Protein AF-K1PMQ9-F1 (afdb_monomer_lite)

Sequence (131 aa):
MRDLLVKATRSRVKDIIGVELRKLEHEVSRLEKAAADPVSSTEVPQKKPRPQIQTQTITNYAWDQSDKFMKIYVTIKGVHSLPKERVTCEFGKRSFRLQVEEEENKRRSELYISTLLEDINPEESWYKVRH

Foldseek 3Di:
DVVVLVVDDDPVVNVVVVVVVVVVVVVVVVVVVVVPDDDDDDDDPVPVPPVPQAEAEQPDWDWDDDPPDIDIGGDDPCPVVDDPVQWDWFDDQAKIKIWGQDPVNSYIYIYIDDGHPGTDDRVPDDDDDDD

Radius of gyration: 24.04 Å; chains: 1; bounding box: 53×64×36 Å

Secondary structure (DSSP, 8-state):
-HHHHHH--SHHHHHHHHHHHHHHHHHHHHHHHHHS-----------------EEEE---EEEEE-SS-EEEEE--TTTTTS-GGGEEEEE-SS-EEEEEEETTTTEEEEEEE---SS---TTT-------

Organism: Magallana gigas (NCBI:txid29159)

Structure (mmCIF, N/CA/C/O backbone):
data_AF-K1PMQ9-F1
#
_entry.id   AF-K1PMQ9-F1
#
loop_
_atom_site.group_PDB
_atom_site.id
_atom_site.type_symbol
_atom_site.label_atom_id
_atom_site.label_alt_id
_atom_site.label_comp_id
_atom_site.label_asym_id
_atom_site.label_entity_id
_atom_site.label_seq_id
_atom_site.pdbx_PDB_ins_code
_atom_site.Cartn_x
_atom_site.Cartn_y
_atom_site.Cartn_z
_atom_site.occupancy
_atom_site.B_iso_or_equiv
_atom_site.auth_seq_id
_atom_site.auth_comp_id
_atom_site.auth_asym_id
_atom_site.auth_atom_id
_atom_site.pdbx_PDB_model_num
ATOM 1 N N . MET A 1 1 ? -7.577 -31.641 5.779 1.00 67.12 1 MET A N 1
ATOM 2 C CA . MET A 1 1 ? -7.523 -32.201 7.153 1.00 67.12 1 MET A CA 1
ATOM 3 C C . MET A 1 1 ? -7.997 -33.654 7.219 1.00 67.12 1 MET A C 1
ATOM 5 O O . MET A 1 1 ? -7.202 -34.486 7.625 1.00 67.12 1 MET A O 1
ATOM 9 N N . ARG A 1 2 ? -9.215 -34.007 6.770 1.00 80.88 2 ARG A N 1
ATOM 10 C CA . ARG A 1 2 ? -9.690 -35.415 6.778 1.00 80.88 2 ARG A CA 1
ATOM 11 C C . ARG A 1 2 ? -8.830 -36.363 5.925 1.00 80.88 2 ARG A C 1
ATOM 13 O O . ARG A 1 2 ? -8.451 -37.426 6.394 1.00 80.88 2 ARG A O 1
ATOM 20 N N . ASP A 1 3 ? -8.418 -35.919 4.738 1.00 86.19 3 ASP A N 1
ATOM 21 C CA . ASP A 1 3 ? -7.483 -36.658 3.867 1.00 86.19 3 ASP A CA 1
ATOM 22 C C . ASP A 1 3 ? -6.093 -36.872 4.512 1.00 86.19 3 ASP A C 1
ATOM 24 O O . ASP A 1 3 ? -5.464 -37.917 4.354 1.00 86.19 3 ASP A O 1
ATOM 28 N N . LEU A 1 4 ? -5.644 -35.914 5.332 1.00 81.69 4 LEU A N 1
ATOM 29 C CA . LEU A 1 4 ? -4.367 -35.992 6.049 1.00 81.69 4 LEU A CA 1
ATOM 30 C C . LEU A 1 4 ? -4.400 -37.048 7.168 1.00 81.69 4 LEU A C 1
ATOM 32 O O . LEU A 1 4 ? -3.389 -37.691 7.432 1.00 81.69 4 LEU A O 1
ATOM 36 N N . LEU A 1 5 ? -5.562 -37.270 7.790 1.00 83.69 5 LEU A N 1
ATOM 37 C CA . LEU A 1 5 ? -5.751 -38.291 8.825 1.00 83.69 5 LEU A CA 1
ATOM 38 C C . LEU A 1 5 ? -5.687 -39.718 8.253 1.00 83.69 5 LEU A C 1
ATOM 40 O O . LEU A 1 5 ? -5.159 -40.614 8.909 1.00 83.69 5 LEU A O 1
ATOM 44 N N . VAL A 1 6 ? -6.163 -39.916 7.019 1.00 86.25 6 VAL A N 1
ATOM 45 C CA . VAL A 1 6 ? -6.081 -41.202 6.299 1.00 86.25 6 VAL A CA 1
ATOM 46 C C . VAL A 1 6 ? -4.638 -41.516 5.900 1.00 86.25 6 VAL A C 1
ATOM 48 O O . VAL A 1 6 ? -4.197 -42.657 6.010 1.00 86.25 6 VAL A O 1
ATOM 51 N N . LYS A 1 7 ? -3.882 -40.494 5.485 1.00 88.44 7 LYS A N 1
ATOM 52 C CA . LYS A 1 7 ? -2.474 -40.620 5.074 1.00 88.44 7 LYS A CA 1
ATOM 53 C C . LYS A 1 7 ? -1.494 -40.698 6.250 1.00 88.44 7 LYS A C 1
ATOM 55 O O . LYS A 1 7 ? -0.355 -41.127 6.071 1.00 88.44 7 LYS A O 1
ATOM 60 N N . ALA A 1 8 ? -1.904 -40.295 7.453 1.00 87.50 8 ALA A N 1
ATOM 61 C CA . ALA A 1 8 ? -1.067 -40.381 8.643 1.00 87.50 8 ALA A CA 1
ATOM 62 C C . ALA A 1 8 ? -0.883 -41.844 9.081 1.00 87.50 8 ALA A C 1
ATOM 64 O O . ALA A 1 8 ? -1.848 -42.572 9.292 1.00 87.50 8 ALA A O 1
ATOM 65 N N . THR A 1 9 ? 0.361 -42.284 9.274 1.00 86.62 9 THR A N 1
ATOM 66 C CA . THR A 1 9 ? 0.681 -43.667 9.680 1.00 86.62 9 THR A CA 1
ATOM 67 C C . THR A 1 9 ? 0.908 -43.812 11.187 1.00 86.62 9 THR A C 1
ATOM 69 O O . THR A 1 9 ? 0.552 -44.832 11.772 1.00 86.62 9 THR A O 1
ATOM 72 N N . ARG A 1 10 ? 1.452 -42.782 11.851 1.00 91.56 10 ARG A N 1
ATOM 73 C CA . ARG A 1 10 ? 1.756 -42.796 13.294 1.00 91.56 10 ARG A CA 1
ATOM 74 C C . ARG A 1 10 ? 0.550 -42.404 14.152 1.00 91.56 10 ARG A C 1
ATOM 76 O O . ARG A 1 10 ? -0.054 -41.362 13.914 1.00 91.56 10 ARG A O 1
ATOM 83 N N . SER A 1 11 ? 0.291 -43.170 15.219 1.00 87.62 11 SER A N 1
ATOM 84 C CA . SER A 1 11 ? -0.834 -42.939 16.150 1.00 87.62 11 SER A CA 1
ATOM 85 C C . SER A 1 11 ? -0.858 -41.519 16.718 1.00 87.62 11 SER A C 1
ATOM 87 O O . SER A 1 11 ? -1.842 -40.817 16.539 1.00 87.62 11 SER A O 1
ATOM 89 N N . ARG A 1 12 ? 0.266 -41.033 17.270 1.00 89.25 12 ARG A N 1
ATOM 90 C CA . ARG A 1 12 ? 0.342 -39.675 17.847 1.00 89.25 12 ARG A CA 1
ATOM 91 C C . ARG A 1 12 ? -0.022 -38.568 16.854 1.00 89.25 12 ARG A C 1
ATOM 93 O O . ARG A 1 12 ? -0.585 -37.554 17.240 1.00 89.25 12 ARG A O 1
ATOM 100 N N . VAL A 1 13 ? 0.301 -38.754 15.574 1.00 89.06 13 VAL A N 1
ATOM 101 C CA . VAL A 1 13 ? -0.006 -37.773 14.524 1.00 89.06 13 VAL A CA 1
ATOM 102 C C . VAL A 1 13 ? -1.500 -37.792 14.201 1.00 89.06 13 VAL A C 1
ATOM 104 O O . VAL A 1 13 ? -2.098 -36.730 14.051 1.00 89.06 13 VAL A O 1
ATOM 107 N N . LYS A 1 14 ? -2.127 -38.976 14.172 1.00 88.50 14 LYS A N 1
ATOM 108 C CA . LYS A 1 14 ? -3.586 -39.107 14.036 1.00 88.50 14 LYS A CA 1
ATOM 109 C C . LYS A 1 14 ? -4.320 -38.434 15.193 1.00 88.50 14 LYS A C 1
ATOM 111 O O . LYS A 1 14 ? -5.289 -37.723 14.948 1.00 88.50 14 LYS A O 1
ATOM 116 N N . ASP A 1 15 ? -3.820 -38.606 16.416 1.00 90.38 15 ASP A N 1
ATOM 117 C CA . ASP A 1 15 ? -4.411 -38.010 17.615 1.00 90.38 15 ASP A CA 1
ATOM 118 C C . ASP A 1 15 ? -4.362 -36.478 17.551 1.00 90.38 15 ASP A C 1
ATOM 120 O O . ASP A 1 15 ? -5.389 -35.822 17.715 1.00 90.38 15 ASP A O 1
ATOM 124 N N . ILE A 1 16 ? -3.200 -35.902 17.218 1.00 92.38 16 ILE A N 1
ATOM 125 C CA . ILE A 1 16 ? -3.026 -34.446 17.075 1.00 92.38 16 ILE A CA 1
ATOM 126 C C . ILE A 1 16 ? -3.945 -33.886 15.982 1.00 92.38 16 ILE A C 1
ATOM 128 O O . ILE A 1 16 ? -4.672 -32.921 16.216 1.00 92.38 16 ILE A O 1
ATOM 132 N N . ILE A 1 17 ? -3.966 -34.513 14.800 1.00 91.25 17 ILE A N 1
ATOM 133 C CA . ILE A 1 17 ? -4.830 -34.080 13.692 1.00 91.25 17 ILE A CA 1
ATOM 134 C C . ILE A 1 17 ? -6.310 -34.194 14.084 1.00 91.25 17 ILE A C 1
ATOM 136 O O . ILE A 1 17 ? -7.103 -33.326 13.728 1.00 91.25 17 ILE A O 1
ATOM 140 N N . GLY A 1 18 ? -6.691 -35.232 14.832 1.00 90.06 18 GLY A N 1
ATOM 141 C CA . GLY A 1 18 ? -8.060 -35.440 15.300 1.00 90.06 18 GLY A CA 1
ATOM 142 C C . GLY A 1 18 ? -8.521 -34.400 16.325 1.00 90.06 18 GLY A C 1
ATOM 143 O O . GLY A 1 18 ? -9.674 -33.968 16.292 1.00 90.06 18 GLY A O 1
ATOM 144 N N . VAL A 1 19 ? -7.641 -33.957 17.229 1.00 92.44 19 VAL A N 1
ATOM 145 C CA . VAL A 1 19 ? -7.947 -32.848 18.151 1.00 92.44 19 VAL A CA 1
ATOM 146 C C . VAL A 1 19 ? -8.166 -31.554 17.365 1.00 92.44 19 VAL A C 1
ATOM 148 O O . VAL A 1 19 ? -9.158 -30.862 17.593 1.00 92.44 19 VAL A O 1
ATOM 151 N N . GLU A 1 20 ? -7.319 -31.287 16.376 1.00 90.69 20 GLU A N 1
ATOM 152 C CA . GLU A 1 20 ? -7.358 -30.027 15.628 1.00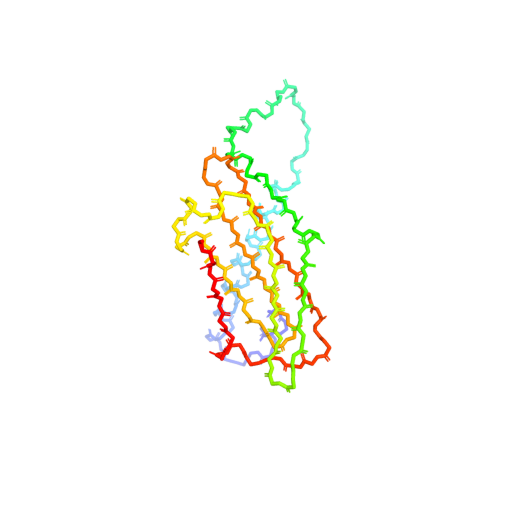 90.69 20 GLU A CA 1
ATOM 153 C C . GLU A 1 20 ? -8.524 -29.982 14.643 1.00 90.69 20 GLU A C 1
ATOM 155 O O . GLU A 1 20 ? -9.135 -28.931 14.453 1.00 90.69 20 GLU A O 1
ATOM 160 N N . LEU A 1 21 ? -8.915 -31.137 14.099 1.00 89.75 21 LEU A N 1
ATOM 161 C CA . LEU A 1 21 ? -10.140 -31.279 13.323 1.00 89.75 21 LEU A CA 1
ATOM 162 C C . LEU A 1 21 ? -11.375 -30.925 14.164 1.00 89.75 21 LEU A C 1
ATOM 164 O O . LEU A 1 21 ? -12.182 -30.114 13.724 1.00 89.75 21 LEU A O 1
ATOM 168 N N . ARG A 1 22 ? -11.485 -31.455 15.390 1.00 90.25 22 ARG A N 1
ATOM 169 C CA . ARG A 1 22 ? -12.616 -31.159 16.288 1.00 90.25 22 ARG A CA 1
ATOM 170 C C . ARG A 1 22 ? -12.680 -29.688 16.688 1.00 90.25 22 ARG A C 1
ATOM 172 O O . ARG A 1 22 ? -13.768 -29.122 16.738 1.00 90.25 22 ARG A O 1
ATOM 179 N N . LYS A 1 23 ? -11.531 -29.054 16.948 1.00 92.19 23 LYS A N 1
ATOM 180 C CA . LYS A 1 23 ? -11.470 -27.610 17.231 1.00 92.19 23 LYS A CA 1
ATOM 181 C C . LYS A 1 23 ? -11.993 -26.790 16.051 1.00 92.19 23 LYS A C 1
ATOM 183 O O . LYS A 1 23 ? -12.803 -25.892 16.254 1.00 92.19 23 LYS A O 1
ATOM 188 N N . LEU A 1 24 ? -11.563 -27.116 14.830 1.00 89.31 24 LEU A N 1
ATOM 189 C CA . LEU A 1 24 ? -12.015 -26.427 13.619 1.00 89.31 24 LEU A CA 1
ATOM 190 C C . LEU A 1 24 ? -13.504 -26.667 13.338 1.00 89.31 24 LEU A C 1
ATOM 192 O O . LEU A 1 24 ? -14.210 -25.726 12.999 1.00 89.31 24 LEU A O 1
ATOM 196 N N . GLU A 1 25 ? -14.004 -27.890 13.520 1.00 89.69 25 GLU A N 1
ATOM 197 C CA . GLU A 1 25 ? -15.432 -28.207 13.365 1.00 89.69 25 GLU A CA 1
ATOM 198 C C . GLU A 1 25 ? -16.299 -27.453 14.384 1.00 89.69 25 GLU A C 1
ATOM 200 O O . GLU A 1 25 ? -17.349 -26.918 14.029 1.00 89.69 25 GLU A O 1
ATOM 205 N N . HIS A 1 26 ? -15.841 -27.343 15.634 1.00 90.75 26 HIS A N 1
ATOM 206 C CA . HIS A 1 26 ? -16.523 -26.553 16.656 1.00 90.75 26 HIS A CA 1
ATOM 207 C C . HIS A 1 26 ? -16.534 -25.057 16.313 1.00 90.75 26 HIS A C 1
ATOM 209 O O . HIS A 1 26 ? -17.547 -24.385 16.502 1.00 90.75 26 HIS A O 1
ATOM 215 N N . GLU A 1 27 ? -15.427 -24.532 15.785 1.00 87.12 27 GLU A N 1
ATOM 216 C CA . GLU A 1 27 ? -15.330 -23.135 15.361 1.00 87.12 27 GLU A CA 1
ATOM 217 C C . GLU A 1 27 ? -16.269 -22.826 14.189 1.00 87.12 27 GLU A C 1
ATOM 219 O O . GLU A 1 27 ? -16.998 -21.836 14.233 1.00 87.12 27 GLU A O 1
ATOM 224 N N . VAL A 1 28 ? -16.324 -23.707 13.186 1.00 88.06 28 VAL A N 1
ATOM 225 C CA . VAL A 1 28 ? -17.266 -23.590 12.062 1.00 88.06 28 VAL A CA 1
ATOM 226 C C . VAL A 1 28 ? -18.706 -23.627 12.568 1.00 88.06 28 VAL A C 1
ATOM 228 O O . VAL A 1 28 ? -19.478 -22.731 12.247 1.00 88.06 28 VAL A O 1
ATOM 231 N N . SER A 1 29 ? -19.053 -24.579 13.440 1.00 86.75 29 SER A N 1
ATOM 232 C CA . SER A 1 29 ? -20.408 -24.668 14.001 1.00 86.75 29 SER A CA 1
ATOM 233 C C . SER A 1 29 ? -20.794 -23.430 14.821 1.00 86.75 29 SER A C 1
ATOM 235 O O . SER A 1 29 ? -21.944 -22.991 14.788 1.00 86.75 29 SER A O 1
ATOM 237 N N . ARG A 1 30 ? -19.841 -22.835 15.550 1.00 88.44 30 ARG A N 1
ATOM 238 C CA . ARG A 1 30 ? -20.055 -21.594 16.305 1.00 88.44 30 ARG A CA 1
ATOM 239 C C . ARG A 1 30 ? -20.354 -20.419 15.376 1.00 88.44 30 ARG A C 1
ATOM 241 O O . ARG A 1 30 ? -21.276 -19.654 15.649 1.00 88.44 30 ARG A O 1
ATOM 248 N N . LEU A 1 31 ? -19.583 -20.283 14.300 1.00 82.94 31 LEU A N 1
ATOM 249 C CA . LEU A 1 31 ? -19.756 -19.217 13.313 1.00 82.94 31 LEU A CA 1
ATOM 250 C C . LEU A 1 31 ? -21.042 -19.393 12.495 1.00 82.94 31 LEU A C 1
ATOM 252 O O . LEU A 1 31 ? -21.735 -18.411 12.252 1.00 82.94 31 LEU A O 1
ATOM 256 N N . GLU A 1 32 ? -21.404 -20.626 12.135 1.00 80.12 32 GLU A N 1
ATOM 257 C CA . GLU A 1 32 ? -22.668 -20.930 11.454 1.00 80.12 32 GLU A CA 1
ATOM 258 C C . GLU A 1 32 ? -23.880 -20.622 12.336 1.00 80.12 32 GLU A C 1
ATOM 260 O O . GLU A 1 32 ? -24.820 -19.993 11.865 1.00 80.12 32 GLU A O 1
ATOM 265 N N . LYS A 1 33 ? -23.851 -20.972 13.630 1.00 74.75 33 LYS A N 1
ATOM 266 C CA . LYS A 1 33 ? -24.926 -20.605 14.571 1.00 74.75 33 LYS A CA 1
ATOM 267 C C . LYS A 1 33 ? -25.046 -19.094 14.749 1.00 74.75 33 LYS A C 1
ATOM 269 O O . LYS A 1 33 ? -26.152 -18.578 14.731 1.00 74.75 33 LYS A O 1
ATOM 274 N N . ALA A 1 34 ? -23.923 -18.380 14.834 1.00 69.12 34 ALA A N 1
ATOM 275 C CA . ALA A 1 34 ? -23.925 -16.918 14.886 1.00 69.12 34 ALA A CA 1
ATOM 276 C C . ALA A 1 34 ? -24.449 -16.259 13.592 1.00 69.12 34 ALA A C 1
ATOM 278 O O . ALA A 1 34 ? -24.861 -15.102 13.622 1.00 69.12 34 ALA A O 1
ATOM 279 N N . ALA A 1 35 ? -24.423 -16.974 12.463 1.00 63.56 35 ALA A N 1
ATOM 280 C CA . ALA A 1 35 ? -24.938 -16.509 11.176 1.00 63.56 35 ALA A CA 1
ATOM 281 C C . ALA A 1 35 ? -26.379 -16.975 10.878 1.00 63.56 35 ALA A C 1
ATOM 283 O O . ALA A 1 35 ? -27.021 -16.411 9.994 1.00 63.56 35 ALA A O 1
ATOM 284 N N . ALA A 1 36 ? -26.884 -17.989 11.591 1.00 57.94 36 ALA A N 1
ATOM 285 C CA . ALA A 1 36 ? -28.169 -18.647 11.345 1.00 57.94 36 ALA A CA 1
ATOM 286 C C . ALA A 1 36 ? -29.298 -18.231 12.308 1.00 57.94 36 ALA A C 1
ATOM 288 O O . ALA A 1 36 ? -30.349 -18.866 12.296 1.00 57.94 36 ALA A O 1
ATOM 289 N N . ASP A 1 37 ? -29.122 -17.160 13.086 1.00 50.56 37 ASP A N 1
ATOM 290 C CA . ASP A 1 37 ? -30.219 -16.470 13.776 1.00 50.56 37 ASP A CA 1
ATOM 291 C C . ASP A 1 37 ? -30.803 -15.354 12.883 1.00 50.56 37 ASP A C 1
ATOM 293 O O . ASP A 1 37 ? -30.263 -14.242 12.846 1.00 50.56 37 ASP A O 1
ATOM 297 N N . PRO A 1 38 ? -31.927 -15.586 12.176 1.00 60.28 38 PRO A N 1
ATOM 298 C CA . PRO A 1 38 ? -32.771 -14.509 11.696 1.00 60.28 38 PRO A CA 1
ATOM 299 C C . PRO A 1 38 ? -34.086 -14.449 12.496 1.00 60.28 38 PRO A C 1
ATOM 301 O O . PRO A 1 38 ? -34.741 -15.464 12.717 1.00 60.28 38 PRO A O 1
ATOM 304 N N . VAL A 1 39 ? -34.499 -13.212 12.814 1.00 46.81 39 VAL A N 1
ATOM 305 C CA . VAL A 1 39 ? -35.885 -12.678 12.874 1.00 46.81 39 VAL A CA 1
ATOM 306 C C . 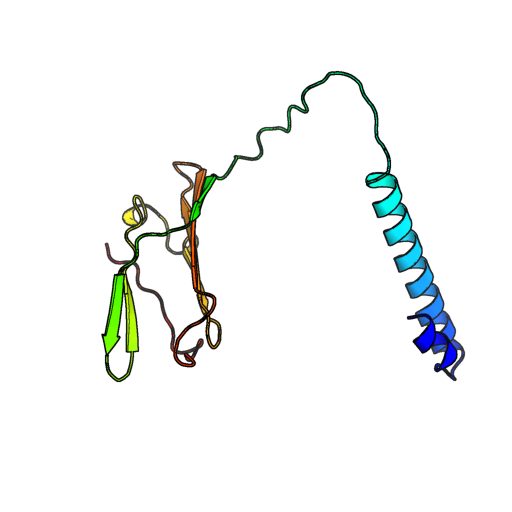VAL A 1 39 ? -36.259 -11.936 14.181 1.00 46.81 39 VAL A C 1
ATOM 308 O O . VAL A 1 39 ? -36.775 -12.492 15.140 1.00 46.81 39 VAL A O 1
ATOM 311 N N . SER A 1 40 ? -36.105 -10.606 14.087 1.00 51.03 40 SER A N 1
ATOM 312 C CA . SER A 1 40 ? -37.122 -9.566 14.345 1.00 51.03 40 SER A CA 1
ATOM 313 C C . SER A 1 40 ? -37.576 -9.246 15.777 1.00 51.03 40 SER A C 1
ATOM 315 O O . SER A 1 40 ? -38.540 -9.807 16.292 1.00 51.03 40 SER A O 1
ATOM 317 N N . SER A 1 41 ? -37.065 -8.129 16.300 1.00 37.66 41 SER A N 1
ATOM 318 C CA . SER A 1 41 ? -37.924 -6.987 16.641 1.00 37.66 41 SER A CA 1
ATOM 319 C C . SER A 1 41 ? -37.144 -5.682 16.509 1.00 37.66 41 SER A C 1
ATOM 321 O O . SER A 1 41 ? -36.031 -5.541 16.998 1.00 37.66 41 SER A O 1
ATOM 323 N N . THR A 1 42 ? -37.752 -4.782 15.751 1.00 44.59 42 THR A N 1
ATOM 324 C CA . THR A 1 42 ? -37.671 -3.322 15.687 1.00 44.59 42 THR A CA 1
ATOM 325 C C . THR A 1 42 ? -36.863 -2.593 16.764 1.00 44.59 42 THR A C 1
ATOM 327 O O . THR A 1 42 ? -37.395 -1.754 17.473 1.00 44.59 42 THR A O 1
ATOM 330 N N . GLU A 1 43 ? -35.557 -2.787 16.817 1.00 40.16 43 GLU A N 1
ATOM 331 C CA . GLU A 1 43 ? -34.652 -1.780 17.350 1.00 40.16 43 GLU A CA 1
ATOM 332 C C . GLU A 1 43 ? -33.501 -1.681 16.368 1.00 40.16 43 GLU A C 1
ATOM 334 O O . GLU A 1 43 ? -32.689 -2.593 16.218 1.00 40.16 43 GLU A O 1
ATOM 339 N N . VAL A 1 44 ? -33.492 -0.565 15.631 1.00 44.97 44 VAL A N 1
ATOM 340 C CA . VAL A 1 44 ? -32.290 0.016 15.033 1.00 44.97 44 VAL A CA 1
ATOM 341 C C . VAL A 1 44 ? -31.119 -0.375 15.923 1.00 44.97 44 VAL A C 1
ATOM 343 O O . VAL A 1 44 ? -31.086 0.070 17.073 1.00 44.97 44 VAL A O 1
ATOM 346 N N . PRO A 1 45 ? -30.161 -1.190 15.448 1.00 39.34 45 PRO A N 1
ATOM 347 C CA . PRO A 1 45 ? -28.924 -1.319 16.167 1.00 39.34 45 PRO A CA 1
ATOM 348 C C . PRO A 1 45 ? -28.351 0.092 16.155 1.00 39.34 45 PRO A C 1
ATOM 350 O O . PRO A 1 45 ? -27.777 0.535 15.156 1.00 39.34 45 PRO A O 1
ATOM 353 N N . GLN A 1 46 ? -28.502 0.809 17.271 1.00 47.38 46 GLN A N 1
ATOM 354 C CA . GLN A 1 46 ? -27.530 1.785 17.713 1.00 47.38 46 GLN A CA 1
ATOM 355 C C . GLN A 1 46 ? -26.239 0.992 17.896 1.00 47.38 46 GLN A C 1
ATOM 357 O O . GLN A 1 46 ? -25.780 0.674 18.991 1.00 47.38 46 GLN A O 1
ATOM 362 N N . LYS A 1 47 ? -25.641 0.638 16.757 1.00 44.03 47 LYS A N 1
ATOM 363 C CA . LYS A 1 47 ? -24.228 0.426 16.604 1.00 44.03 47 LYS A CA 1
ATOM 364 C C . LYS A 1 47 ? -23.695 1.715 17.196 1.00 44.03 47 LYS A C 1
ATOM 366 O O . LYS A 1 47 ? -23.831 2.760 16.557 1.00 44.03 47 LYS A O 1
ATOM 371 N N . LYS A 1 48 ? -23.193 1.658 18.444 1.00 44.31 48 LYS A N 1
ATOM 372 C CA . LYS A 1 48 ? -22.295 2.683 19.000 1.00 44.31 48 LYS A CA 1
ATOM 373 C C . LYS A 1 48 ? -21.545 3.211 17.795 1.00 44.31 48 LYS A C 1
ATOM 375 O O . LYS A 1 48 ? -20.998 2.331 17.117 1.00 44.31 48 LYS A O 1
ATOM 380 N N . PRO A 1 49 ? -21.630 4.504 17.431 1.00 45.59 49 PRO A N 1
ATOM 381 C CA . PRO A 1 49 ? -21.083 4.958 16.170 1.00 45.59 49 PRO A CA 1
ATOM 382 C C . PRO A 1 49 ? -19.611 4.580 16.211 1.00 45.59 49 PRO A C 1
ATOM 384 O O . PRO A 1 49 ? -18.802 5.260 16.838 1.00 45.59 49 PRO A O 1
ATOM 387 N N . ARG A 1 50 ? -19.266 3.430 15.604 1.00 51.09 50 ARG A N 1
ATOM 388 C CA . ARG A 1 50 ? -17.902 3.131 15.214 1.00 51.09 50 ARG A CA 1
ATOM 389 C C . ARG A 1 50 ? -17.586 4.385 14.440 1.00 51.09 50 ARG A C 1
ATOM 391 O O . ARG A 1 50 ? -18.386 4.662 13.540 1.00 51.09 50 ARG A O 1
ATOM 398 N N . PRO A 1 51 ? -16.587 5.187 14.852 1.00 51.84 51 PRO A N 1
ATOM 399 C CA . PRO A 1 51 ? -16.266 6.405 14.134 1.00 51.84 51 PRO A CA 1
ATOM 400 C C . PRO A 1 51 ? -16.241 5.984 12.676 1.00 51.84 51 PRO A C 1
ATOM 402 O O . PRO A 1 51 ? -15.515 5.054 12.323 1.00 51.84 51 PRO A O 1
ATOM 405 N N . GLN A 1 52 ? -17.228 6.462 11.919 1.00 57.44 52 GLN A N 1
ATOM 406 C CA . GLN A 1 52 ? -17.534 5.898 10.619 1.00 57.44 52 GLN A CA 1
ATOM 407 C C . GLN A 1 52 ? -16.484 6.540 9.746 1.00 57.44 52 GLN A C 1
ATOM 409 O O . GLN A 1 52 ? -16.699 7.626 9.221 1.00 57.44 52 GLN A O 1
ATOM 414 N N . ILE A 1 53 ? -15.285 5.956 9.783 1.00 64.12 53 ILE A N 1
ATOM 415 C CA . ILE A 1 53 ? -14.144 6.502 9.088 1.00 64.12 53 ILE A CA 1
ATOM 416 C C . ILE A 1 53 ? -14.535 6.407 7.623 1.00 64.12 53 ILE A C 1
ATOM 418 O O . ILE A 1 53 ? -14.701 5.308 7.090 1.00 64.12 53 ILE A O 1
ATOM 422 N N . GLN A 1 54 ? -14.817 7.554 7.017 1.00 70.50 54 GLN A N 1
ATOM 423 C CA . GLN A 1 54 ? -15.249 7.601 5.633 1.00 70.50 54 GLN A CA 1
ATOM 424 C C . GLN A 1 54 ? -14.025 7.279 4.790 1.00 70.50 54 GLN A C 1
ATOM 426 O O . GLN A 1 54 ? -13.100 8.088 4.704 1.00 70.50 54 GLN A O 1
ATOM 431 N N . THR A 1 55 ? -13.995 6.074 4.221 1.00 77.00 55 THR A N 1
ATOM 432 C CA . THR A 1 55 ? -12.927 5.692 3.305 1.00 77.00 55 THR A CA 1
ATOM 433 C C . THR A 1 55 ? -13.191 6.339 1.953 1.00 77.00 55 THR A C 1
ATOM 435 O O . THR A 1 55 ? -14.137 5.974 1.259 1.00 77.00 55 THR A O 1
ATOM 438 N N . GLN A 1 56 ? -12.370 7.317 1.589 1.00 81.31 56 GLN A N 1
ATOM 439 C CA . GLN A 1 56 ? -12.394 7.965 0.290 1.00 81.31 56 GLN A CA 1
ATOM 440 C C . GLN A 1 56 ? -11.331 7.332 -0.604 1.00 81.31 56 GLN A C 1
ATOM 442 O O . GLN A 1 56 ? -10.135 7.433 -0.339 1.00 81.31 56 GLN A O 1
ATOM 447 N N . THR A 1 57 ? -11.760 6.707 -1.696 1.00 86.25 57 THR A N 1
ATOM 448 C CA . THR A 1 57 ? -10.826 6.261 -2.728 1.00 86.25 57 THR A CA 1
ATOM 449 C C . THR A 1 57 ? -10.313 7.469 -3.502 1.00 86.25 57 THR A C 1
ATOM 451 O O . THR A 1 57 ? -11.084 8.290 -4.001 1.00 86.25 57 THR A O 1
ATOM 454 N N . ILE A 1 58 ? -8.997 7.581 -3.599 1.00 85.62 58 ILE A N 1
ATOM 455 C CA . ILE A 1 58 ? -8.317 8.618 -4.359 1.00 85.62 58 ILE A CA 1
ATOM 456 C C . ILE A 1 58 ? -8.398 8.235 -5.835 1.00 85.62 58 ILE A C 1
ATOM 458 O O . ILE A 1 58 ? -7.726 7.315 -6.291 1.00 85.62 58 ILE A O 1
ATOM 462 N N . THR A 1 59 ? -9.232 8.946 -6.585 1.00 83.62 59 THR A N 1
ATOM 463 C CA . THR A 1 59 ? -9.385 8.750 -8.036 1.00 83.62 59 THR A CA 1
ATOM 464 C C . THR A 1 59 ? -8.549 9.729 -8.852 1.00 83.62 59 THR A C 1
ATOM 466 O O . THR A 1 59 ? -8.220 9.446 -9.999 1.00 83.62 59 THR A O 1
ATOM 469 N N . ASN A 1 60 ? -8.197 10.875 -8.268 1.00 86.81 60 ASN A N 1
ATOM 470 C CA . ASN A 1 60 ? -7.401 11.906 -8.917 1.00 86.81 60 ASN A CA 1
ATOM 471 C C . ASN A 1 60 ? -5.954 11.830 -8.420 1.00 86.81 60 ASN A C 1
ATOM 473 O O . ASN A 1 60 ? -5.653 12.188 -7.280 1.00 86.81 60 ASN A O 1
ATOM 477 N N . TYR A 1 61 ? -5.080 11.333 -9.285 1.00 89.81 61 TYR A N 1
ATOM 478 C CA . TYR A 1 61 ? -3.639 11.296 -9.090 1.00 89.81 61 TYR A CA 1
ATOM 479 C C . TYR A 1 61 ? -2.952 11.566 -10.428 1.00 89.81 61 TYR A C 1
ATOM 481 O O . TYR A 1 61 ? -3.478 11.233 -11.491 1.00 89.81 61 TYR A O 1
ATOM 489 N N . ALA A 1 62 ? -1.769 12.162 -10.373 1.00 89.12 62 ALA A N 1
ATOM 490 C CA . ALA A 1 62 ? -0.900 12.326 -11.528 1.00 89.12 62 ALA A CA 1
ATOM 491 C C . ALA A 1 62 ? 0.297 11.389 -11.391 1.00 89.12 62 ALA A C 1
ATOM 493 O O . ALA A 1 62 ? 0.715 11.059 -10.282 1.00 89.12 62 ALA A O 1
ATOM 494 N N . TRP A 1 63 ? 0.864 10.961 -12.508 1.00 90.38 63 TRP A N 1
ATOM 495 C CA . TRP A 1 63 ? 2.071 10.150 -12.511 1.00 90.38 63 TRP A CA 1
ATOM 496 C C . TRP A 1 63 ? 3.009 10.621 -13.616 1.00 90.38 63 TRP A C 1
ATOM 498 O O . TRP A 1 63 ? 2.565 11.116 -14.649 1.00 90.38 63 TRP A O 1
ATOM 508 N N . ASP A 1 64 ? 4.302 10.505 -13.350 1.00 91.75 64 ASP A N 1
ATOM 509 C CA . ASP A 1 64 ? 5.381 10.814 -14.277 1.00 91.75 64 ASP A CA 1
ATOM 510 C C . ASP A 1 64 ? 6.362 9.644 -14.270 1.00 91.75 64 ASP A C 1
ATOM 512 O O . ASP A 1 64 ? 6.712 9.124 -13.205 1.00 91.75 64 ASP A O 1
ATOM 516 N N . GLN A 1 65 ? 6.781 9.211 -15.453 1.00 86.69 65 GLN A N 1
ATOM 517 C CA . GLN A 1 65 ? 7.710 8.105 -15.622 1.00 86.69 65 GLN A CA 1
ATOM 518 C C . GLN A 1 65 ? 8.982 8.628 -16.277 1.00 86.69 65 GLN A C 1
ATOM 520 O O . GLN A 1 65 ? 8.960 9.204 -17.359 1.00 86.69 65 GLN A O 1
ATOM 525 N N . SER A 1 66 ? 10.103 8.403 -15.607 1.00 87.25 66 SER A N 1
ATOM 526 C CA . SER A 1 66 ? 11.439 8.526 -16.183 1.00 87.25 66 SER A CA 1
ATOM 527 C C . SER A 1 66 ? 11.993 7.131 -16.494 1.00 87.25 66 SER A C 1
ATOM 529 O O . SER A 1 66 ? 11.423 6.132 -16.062 1.00 87.25 66 SER A O 1
ATOM 531 N N . ASP A 1 67 ? 13.159 7.050 -17.137 1.00 81.81 67 ASP A N 1
ATOM 532 C CA . ASP A 1 67 ? 13.792 5.767 -17.502 1.00 81.81 67 ASP A CA 1
ATOM 533 C C . ASP A 1 67 ? 14.092 4.836 -16.316 1.00 81.81 67 ASP A C 1
ATOM 535 O O . ASP A 1 67 ? 14.239 3.632 -16.492 1.00 81.81 67 ASP A O 1
ATOM 539 N N . LYS A 1 68 ? 14.236 5.386 -15.103 1.00 84.69 68 LYS A N 1
ATOM 540 C CA . LYS A 1 68 ? 14.627 4.623 -13.903 1.00 84.69 68 LYS A CA 1
ATOM 541 C C . LYS A 1 68 ? 13.607 4.654 -12.773 1.00 84.69 68 LYS A C 1
ATOM 543 O O . LYS A 1 68 ? 13.703 3.853 -11.853 1.00 84.69 68 LYS A O 1
ATOM 548 N N . PHE A 1 69 ? 12.677 5.606 -12.791 1.00 84.44 69 PHE A N 1
ATOM 549 C CA . PHE A 1 69 ? 11.786 5.851 -11.660 1.00 84.44 69 PHE A CA 1
ATOM 550 C C . PHE A 1 69 ? 10.420 6.316 -12.142 1.00 84.44 69 PHE A C 1
ATOM 552 O O . PHE A 1 69 ? 10.325 7.165 -13.028 1.00 84.44 69 PHE A O 1
ATOM 559 N N . MET A 1 70 ? 9.376 5.832 -11.480 1.00 87.06 70 MET A N 1
ATOM 560 C CA . MET A 1 70 ? 8.019 6.344 -11.617 1.00 87.06 70 MET A CA 1
ATOM 561 C C . MET A 1 70 ? 7.659 7.143 -10.364 1.00 87.06 70 MET A C 1
ATOM 563 O O . MET A 1 70 ? 7.880 6.694 -9.239 1.00 87.06 70 MET A O 1
ATOM 567 N N . LYS A 1 71 ? 7.111 8.341 -10.551 1.00 90.50 71 LYS A N 1
ATOM 568 C CA . LYS A 1 71 ? 6.654 9.225 -9.477 1.00 90.50 71 LYS A CA 1
ATOM 569 C C . LYS A 1 71 ? 5.151 9.369 -9.566 1.00 90.50 71 LYS A C 1
ATOM 571 O O . LYS A 1 71 ? 4.616 9.608 -10.641 1.00 90.50 71 LYS A O 1
ATOM 576 N N . ILE A 1 72 ? 4.482 9.272 -8.426 1.00 88.88 72 ILE A N 1
ATOM 577 C CA . ILE A 1 72 ? 3.034 9.435 -8.331 1.00 88.88 72 ILE A CA 1
ATOM 578 C C . ILE A 1 72 ? 2.763 10.614 -7.409 1.00 88.88 72 ILE A C 1
ATOM 580 O O . ILE A 1 72 ? 3.207 10.646 -6.262 1.00 88.88 72 ILE A O 1
ATOM 584 N N . TYR A 1 73 ? 2.054 11.599 -7.940 1.00 89.12 73 TYR A N 1
ATOM 585 C CA . TYR A 1 73 ? 1.640 12.799 -7.241 1.00 89.12 73 TYR A CA 1
ATOM 586 C C . TYR A 1 73 ? 0.177 12.659 -6.858 1.00 89.12 73 TYR A C 1
ATOM 588 O O . TYR A 1 73 ? -0.699 12.481 -7.705 1.00 89.12 73 TYR A O 1
ATOM 596 N N . VAL A 1 74 ? -0.081 12.760 -5.560 1.00 86.88 74 VAL A N 1
ATOM 597 C CA . VAL A 1 74 ? -1.422 12.636 -5.004 1.00 86.88 74 VAL A CA 1
ATOM 598 C C . VAL A 1 74 ? -1.726 13.881 -4.192 1.00 86.88 74 VAL A C 1
ATOM 600 O O . VAL A 1 74 ? -0.961 14.253 -3.302 1.00 86.88 74 VAL A O 1
ATOM 603 N N . THR A 1 75 ? -2.845 14.535 -4.494 1.00 84.25 75 THR A N 1
ATOM 604 C CA . THR A 1 75 ? -3.285 15.722 -3.759 1.00 84.25 75 THR A CA 1
ATOM 605 C C . THR A 1 75 ? -4.275 15.310 -2.679 1.00 84.25 75 THR A C 1
ATOM 607 O O . THR A 1 75 ? -5.441 15.041 -2.959 1.00 84.25 75 THR A O 1
ATOM 610 N N . ILE A 1 76 ? -3.812 15.278 -1.430 1.00 79.94 76 ILE A N 1
ATOM 611 C CA . ILE A 1 76 ? -4.638 14.964 -0.260 1.00 79.94 76 ILE A CA 1
ATOM 612 C C . ILE A 1 76 ? -4.799 16.241 0.564 1.00 79.94 76 ILE A C 1
ATOM 614 O O . ILE A 1 76 ? -3.817 16.828 1.023 1.00 79.94 76 ILE A O 1
ATOM 618 N N . LYS A 1 77 ? -6.045 16.692 0.739 1.00 74.50 77 LYS A N 1
ATOM 619 C CA . LYS A 1 77 ? -6.357 17.823 1.624 1.00 74.50 77 LYS A CA 1
ATOM 620 C C . LYS A 1 77 ? -6.059 17.404 3.068 1.00 74.50 77 LYS A C 1
ATOM 622 O O . LYS A 1 77 ? -6.368 16.281 3.436 1.00 74.50 77 LYS A O 1
ATOM 627 N N . GLY A 1 78 ? -5.417 18.275 3.845 1.00 69.94 78 GLY A N 1
ATOM 628 C CA . GLY A 1 78 ? -5.089 17.995 5.251 1.00 69.94 78 GLY A CA 1
ATOM 629 C C . GLY A 1 78 ? -3.799 17.199 5.490 1.00 69.94 78 GLY A C 1
ATOM 630 O O . GLY A 1 78 ? -3.354 17.111 6.628 1.00 69.94 78 GLY A O 1
ATOM 631 N N . VAL A 1 79 ? -3.108 16.707 4.447 1.00 71.00 79 VAL A N 1
ATOM 632 C CA . VAL A 1 79 ? -1.870 15.908 4.623 1.00 71.00 79 VAL A CA 1
ATOM 633 C C . VAL A 1 79 ? -0.729 16.674 5.306 1.00 71.00 79 VAL A C 1
ATOM 635 O O . VAL A 1 79 ? 0.143 16.064 5.911 1.00 71.00 79 VAL A O 1
ATOM 638 N N . HIS A 1 80 ? -0.743 18.010 5.245 1.00 65.88 80 HIS A N 1
ATOM 639 C CA . HIS A 1 80 ? 0.288 18.861 5.853 1.00 65.88 80 HIS A CA 1
ATOM 640 C C . HIS A 1 80 ? 0.148 18.947 7.379 1.00 65.88 80 HIS A C 1
ATOM 642 O O . HIS A 1 80 ? 1.128 19.229 8.062 1.00 65.88 80 HIS A O 1
ATOM 648 N N . SER A 1 81 ? -1.052 18.697 7.907 1.00 66.44 81 SER A N 1
ATOM 649 C CA . SER A 1 81 ? -1.343 18.705 9.345 1.00 66.44 81 SER A CA 1
ATOM 650 C C . SER A 1 81 ? -1.213 17.314 9.970 1.00 66.44 81 SER A C 1
ATOM 652 O O . SER A 1 81 ? -1.287 17.178 11.190 1.00 66.44 81 SER A O 1
ATOM 654 N N . LEU A 1 82 ? -1.043 16.270 9.149 1.00 68.44 82 LEU A N 1
ATOM 655 C CA . LEU A 1 82 ? -0.997 14.890 9.613 1.00 68.44 82 LEU A CA 1
ATOM 656 C C . LEU A 1 82 ? 0.439 14.454 9.936 1.00 68.44 82 LEU A C 1
ATOM 658 O O . LEU A 1 82 ? 1.355 14.687 9.143 1.00 68.44 82 LEU A O 1
ATOM 662 N N . PRO A 1 83 ? 0.657 13.781 11.079 1.00 68.62 83 PRO A N 1
ATOM 663 C CA . PRO A 1 83 ? 1.946 13.183 11.381 1.00 68.62 83 PRO A CA 1
ATOM 664 C C . PRO A 1 83 ? 2.268 12.073 10.373 1.00 68.62 83 PRO A C 1
ATOM 666 O O . PRO A 1 83 ? 1.388 11.318 9.958 1.00 68.62 83 PRO A O 1
ATOM 669 N N . LYS A 1 84 ? 3.554 11.939 10.013 1.00 67.31 84 LYS A N 1
ATOM 670 C CA . LYS A 1 84 ? 4.049 10.925 9.056 1.00 67.31 84 LYS A CA 1
ATOM 671 C C . LYS A 1 84 ? 3.648 9.495 9.434 1.00 67.31 84 LYS A C 1
ATOM 673 O O . LYS A 1 84 ? 3.484 8.662 8.556 1.00 67.31 84 LYS A O 1
ATOM 678 N N . GLU A 1 85 ? 3.448 9.235 10.723 1.00 71.56 85 GLU A N 1
ATOM 679 C CA . GLU A 1 85 ? 2.997 7.948 11.264 1.00 71.56 85 GLU A CA 1
ATOM 680 C C . GLU A 1 85 ? 1.606 7.524 10.763 1.00 71.56 85 GLU A C 1
ATOM 682 O O . GLU A 1 85 ? 1.300 6.337 10.744 1.00 71.56 85 GLU A O 1
ATOM 687 N N . ARG A 1 86 ? 0.770 8.472 10.320 1.00 75.31 86 ARG A N 1
ATOM 688 C CA . ARG A 1 86 ? -0.579 8.206 9.785 1.00 75.31 86 ARG A CA 1
ATOM 689 C C . ARG A 1 86 ? -0.623 8.033 8.270 1.00 75.31 86 ARG A C 1
ATOM 691 O O . ARG A 1 86 ? -1.705 7.928 7.691 1.00 75.31 86 ARG A O 1
ATOM 698 N N . VAL A 1 87 ? 0.544 8.030 7.630 1.00 82.12 87 VAL A N 1
ATOM 699 C CA . VAL A 1 87 ? 0.706 7.733 6.210 1.00 82.12 87 VAL A CA 1
ATOM 700 C C . VAL A 1 87 ? 1.360 6.365 6.098 1.00 82.12 87 VAL A C 1
ATOM 702 O O . VAL A 1 87 ? 2.523 6.180 6.449 1.00 82.12 87 VAL A O 1
ATOM 705 N N . THR A 1 88 ? 0.613 5.393 5.592 1.00 85.44 88 THR A N 1
ATOM 706 C CA . THR A 1 88 ? 1.117 4.045 5.338 1.00 85.44 88 THR A CA 1
ATOM 707 C C . THR A 1 88 ? 1.210 3.830 3.838 1.00 85.44 88 THR A C 1
ATOM 709 O O . THR A 1 88 ? 0.247 4.058 3.107 1.00 85.44 88 THR A O 1
ATOM 712 N N . CYS A 1 89 ? 2.377 3.398 3.371 1.00 87.19 89 CYS A N 1
ATOM 713 C CA . CYS A 1 89 ? 2.603 3.053 1.977 1.00 87.19 89 CYS A CA 1
ATOM 714 C C . CYS A 1 89 ? 3.125 1.620 1.907 1.00 87.19 89 CYS A C 1
ATOM 716 O O . CYS A 1 89 ? 4.195 1.323 2.432 1.00 87.19 89 CYS A O 1
ATOM 718 N N . GLU A 1 90 ? 2.359 0.741 1.275 1.00 89.38 90 GLU A N 1
ATOM 719 C CA . GLU A 1 90 ? 2.722 -0.649 1.030 1.00 89.38 90 GLU A CA 1
ATOM 720 C C . GLU A 1 90 ? 3.082 -0.792 -0.447 1.00 89.38 90 GLU A C 1
ATOM 722 O O . GLU A 1 90 ? 2.250 -0.559 -1.329 1.00 89.38 90 GLU A O 1
ATOM 727 N N . PHE A 1 91 ? 4.323 -1.176 -0.727 1.00 89.62 91 PHE A N 1
ATOM 728 C CA . PHE A 1 91 ? 4.777 -1.478 -2.078 1.00 89.62 91 PHE A CA 1
ATOM 729 C C . PHE A 1 91 ? 4.775 -2.993 -2.284 1.00 89.62 91 PHE A C 1
ATOM 731 O O . PHE A 1 91 ? 5.279 -3.756 -1.465 1.00 89.62 91 PHE A O 1
ATOM 738 N N . GLY A 1 92 ? 4.189 -3.433 -3.387 1.00 87.38 92 GLY A N 1
ATOM 739 C CA . GLY A 1 92 ? 4.254 -4.798 -3.888 1.00 87.38 92 GLY A CA 1
ATOM 740 C C . GLY A 1 92 ? 4.980 -4.833 -5.228 1.00 87.38 92 GLY A C 1
ATOM 741 O O . GLY A 1 92 ? 5.306 -3.802 -5.804 1.00 87.38 92 GLY A O 1
ATOM 742 N N . LYS A 1 93 ? 5.205 -6.036 -5.761 1.00 85.62 93 LYS A N 1
ATOM 743 C CA . LYS A 1 93 ? 5.988 -6.227 -6.991 1.00 85.62 93 LYS A CA 1
ATOM 744 C C . LYS A 1 93 ? 5.392 -5.521 -8.220 1.00 85.62 93 LYS A C 1
ATOM 746 O O . LYS A 1 93 ? 6.126 -5.001 -9.043 1.00 85.62 93 LYS A O 1
ATOM 751 N N . ARG A 1 94 ? 4.062 -5.493 -8.344 1.00 88.38 94 ARG A N 1
ATOM 752 C CA . ARG A 1 94 ? 3.325 -4.835 -9.448 1.00 88.38 94 ARG A CA 1
ATOM 753 C C . ARG A 1 94 ? 2.160 -3.990 -8.955 1.00 88.38 94 ARG A C 1
ATOM 755 O O . ARG A 1 94 ? 1.234 -3.697 -9.703 1.00 88.38 94 ARG A O 1
ATOM 762 N N . SER A 1 95 ? 2.163 -3.658 -7.676 1.00 89.19 95 SER A N 1
ATOM 763 C CA . SER A 1 95 ? 1.052 -2.981 -7.029 1.00 89.19 95 SER A CA 1
ATOM 764 C C . SER A 1 95 ? 1.580 -2.087 -5.936 1.00 89.19 95 SER A C 1
ATOM 766 O O . SER A 1 95 ? 2.609 -2.391 -5.345 1.00 89.19 95 SER A O 1
ATOM 768 N N . PHE A 1 96 ? 0.848 -1.045 -5.587 1.00 90.38 96 PHE A N 1
ATOM 769 C CA . PHE A 1 96 ? 1.113 -0.330 -4.348 1.00 90.38 96 PHE A CA 1
ATOM 770 C C . PHE A 1 96 ? -0.192 0.170 -3.746 1.00 90.38 96 PHE A C 1
ATOM 772 O O . PHE A 1 96 ? -1.209 0.329 -4.430 1.00 90.38 96 PHE A O 1
ATOM 779 N N . ARG A 1 97 ? -0.149 0.399 -2.440 1.00 90.19 97 ARG A N 1
ATOM 780 C CA . ARG A 1 97 ? -1.260 0.893 -1.647 1.00 90.19 97 ARG A CA 1
ATOM 781 C C . ARG A 1 97 ? -0.775 2.046 -0.789 1.00 90.19 97 ARG A C 1
ATOM 783 O O . ARG A 1 97 ? 0.131 1.878 0.015 1.00 90.19 97 ARG A O 1
ATOM 790 N N . LEU A 1 98 ? -1.394 3.204 -0.944 1.00 89.25 98 LEU A N 1
ATOM 791 C CA . LEU A 1 98 ? -1.188 4.366 -0.093 1.00 89.25 98 LEU A CA 1
ATOM 792 C C . LEU A 1 98 ? -2.447 4.577 0.742 1.00 89.25 98 LEU A C 1
ATOM 794 O O . LEU A 1 98 ? -3.546 4.691 0.201 1.00 89.25 98 LEU A O 1
ATOM 798 N N . GLN A 1 99 ? -2.281 4.650 2.054 1.00 87.44 99 GLN A N 1
ATOM 799 C CA . GLN A 1 99 ? -3.344 4.924 3.007 1.00 87.44 99 GLN A CA 1
ATOM 800 C C . GLN A 1 99 ? -2.964 6.130 3.855 1.00 87.44 99 GLN A C 1
ATOM 802 O O . GLN A 1 99 ? -1.855 6.212 4.379 1.00 87.44 99 GLN A O 1
ATOM 807 N N . VAL A 1 100 ? -3.896 7.066 3.983 1.00 85.44 100 VAL A N 1
ATOM 808 C CA . VAL A 1 100 ? -3.736 8.265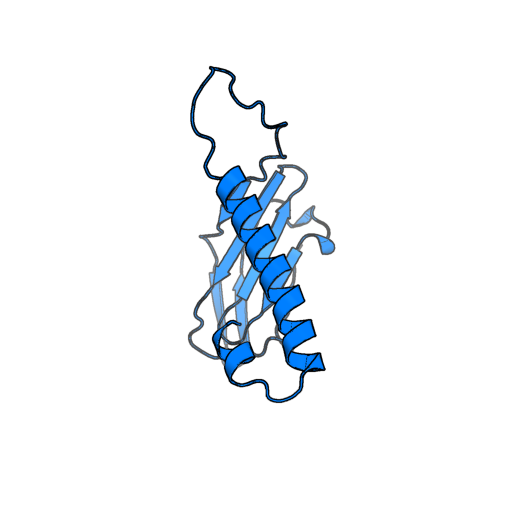 4.803 1.00 85.44 100 VAL A CA 1
ATOM 809 C C . VAL A 1 100 ? -4.937 8.384 5.720 1.00 85.44 100 VAL A C 1
ATOM 811 O O . VAL A 1 100 ? -6.074 8.479 5.252 1.00 85.44 100 VAL A O 1
ATOM 814 N N . GLU A 1 101 ? -4.686 8.365 7.024 1.00 81.31 101 GLU A N 1
ATOM 815 C CA . GLU A 1 101 ? -5.724 8.507 8.043 1.00 81.31 101 GLU A CA 1
ATOM 816 C C . GLU A 1 101 ? -5.758 9.939 8.584 1.00 81.31 101 GLU A C 1
ATOM 818 O O . GLU A 1 101 ? -4.821 10.407 9.229 1.00 81.31 101 GLU A O 1
ATOM 823 N N . GLU A 1 102 ? -6.863 10.637 8.325 1.00 73.56 102 GLU A N 1
ATOM 824 C CA . GLU A 1 102 ? -7.137 11.979 8.827 1.00 73.56 102 GLU A CA 1
ATOM 825 C C . GLU A 1 102 ? -8.035 11.903 10.072 1.00 73.56 102 GLU A C 1
ATOM 827 O O . GLU A 1 102 ? -9.208 11.526 9.997 1.00 73.56 102 GLU A O 1
ATOM 832 N N . GLU A 1 103 ? -7.491 12.268 11.235 1.00 65.00 103 GLU A N 1
ATOM 833 C CA . GLU A 1 103 ? -8.223 12.216 12.513 1.00 65.00 103 GLU A CA 1
ATOM 834 C C . GLU A 1 103 ? -9.229 13.360 12.660 1.00 65.00 103 GLU A C 1
ATOM 836 O O . GLU A 1 103 ? -10.322 13.137 13.178 1.00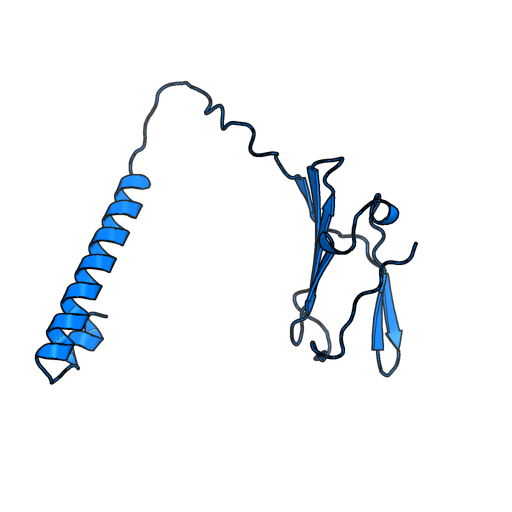 65.00 103 GLU A O 1
ATOM 841 N N . GLU A 1 104 ? -8.902 14.552 12.148 1.00 63.19 104 GLU A N 1
ATOM 842 C CA . GLU A 1 104 ? -9.742 15.750 12.282 1.00 63.19 104 GLU A CA 1
ATOM 843 C C . GLU A 1 104 ? -11.130 15.554 11.652 1.00 63.19 104 GLU A C 1
ATOM 845 O O . GLU A 1 104 ? -12.141 15.980 12.204 1.00 63.19 104 GLU A O 1
ATOM 850 N N . ASN A 1 105 ? -11.197 14.828 10.533 1.00 63.56 105 ASN A N 1
ATOM 851 C CA . ASN A 1 105 ? -12.436 14.609 9.787 1.00 63.56 105 ASN A CA 1
ATOM 852 C C . ASN A 1 105 ? -12.919 13.149 9.813 1.00 63.56 105 ASN A C 1
ATOM 854 O O . ASN A 1 105 ? -13.911 12.819 9.162 1.00 63.56 105 ASN A O 1
ATOM 858 N N . LYS A 1 106 ? -12.217 12.256 10.534 1.00 67.88 106 LYS A N 1
ATOM 859 C CA . LYS A 1 106 ? -12.422 10.794 10.484 1.00 67.88 106 LYS A CA 1
ATOM 860 C C . LYS A 1 106 ? -12.486 10.294 9.034 1.00 67.88 106 LYS A C 1
ATOM 862 O O . LYS A 1 106 ? -13.393 9.549 8.664 1.00 67.88 106 LYS A O 1
ATOM 867 N N . ARG A 1 107 ? -11.561 10.734 8.182 1.00 72.31 107 ARG A N 1
ATOM 868 C CA . ARG A 1 107 ? -11.508 10.329 6.769 1.00 72.31 107 ARG A CA 1
ATOM 869 C C . ARG A 1 107 ? -10.285 9.464 6.539 1.00 72.31 107 ARG A C 1
ATOM 871 O O . ARG A 1 107 ? -9.191 9.805 6.970 1.00 72.31 107 ARG A O 1
ATOM 878 N N . ARG A 1 108 ? -10.465 8.344 5.847 1.00 81.44 108 ARG A N 1
ATOM 879 C CA . ARG A 1 108 ? -9.360 7.497 5.393 1.00 81.44 108 ARG A CA 1
ATOM 880 C C . ARG A 1 108 ? -9.253 7.640 3.893 1.00 81.44 108 ARG A C 1
ATOM 882 O O . ARG A 1 108 ? -10.118 7.160 3.175 1.00 81.44 108 ARG A O 1
ATOM 889 N N . SER A 1 109 ? -8.215 8.300 3.413 1.00 84.62 109 SER A N 1
ATOM 890 C CA . SER A 1 109 ? -7.963 8.363 1.978 1.00 84.62 109 SER A CA 1
ATOM 891 C C . SER A 1 109 ? -7.125 7.160 1.566 1.00 84.62 109 SER A C 1
ATOM 893 O O . SER A 1 109 ? -6.102 6.876 2.185 1.00 84.62 109 SER A O 1
ATOM 895 N N . GLU A 1 110 ? -7.559 6.440 0.540 1.00 87.94 110 GLU A N 1
ATOM 896 C CA . GLU A 1 110 ? -6.864 5.257 0.037 1.00 87.94 110 GL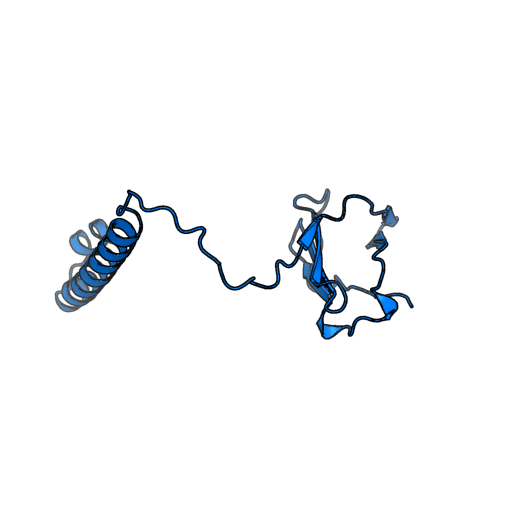U A CA 1
ATOM 897 C C . GLU A 1 110 ? -6.640 5.352 -1.471 1.00 87.94 110 GLU A C 1
ATOM 899 O O . GLU A 1 110 ? -7.578 5.579 -2.234 1.00 87.94 110 GLU A O 1
ATOM 904 N N . LEU A 1 111 ? -5.403 5.122 -1.904 1.00 88.94 111 LEU A N 1
ATOM 905 C CA . LEU A 1 111 ? -5.045 4.882 -3.297 1.00 88.94 111 LEU A CA 1
ATOM 906 C C . LEU A 1 111 ? -4.502 3.462 -3.410 1.00 88.94 111 LEU A C 1
ATOM 908 O O . LEU A 1 111 ? -3.497 3.131 -2.786 1.00 88.94 111 LEU A O 1
ATOM 912 N N . TYR A 1 112 ? -5.149 2.632 -4.220 1.00 90.44 112 TYR A N 1
ATOM 913 C CA . TYR A 1 112 ? -4.686 1.281 -4.504 1.00 90.44 112 TYR A CA 1
ATOM 914 C C . TYR A 1 112 ? -4.552 1.087 -6.009 1.00 90.44 112 TYR A C 1
ATOM 916 O O . TYR A 1 112 ? -5.529 1.231 -6.743 1.00 90.44 112 TYR A O 1
ATOM 924 N N . ILE A 1 113 ? -3.344 0.748 -6.458 1.00 88.12 113 ILE A N 1
ATOM 925 C CA . ILE A 1 113 ? -3.063 0.400 -7.851 1.00 88.12 113 ILE A CA 1
ATOM 926 C C . ILE A 1 113 ? -2.650 -1.066 -7.881 1.00 88.12 113 ILE A C 1
ATOM 928 O O . ILE A 1 113 ? -1.609 -1.436 -7.341 1.00 88.12 113 ILE A O 1
ATOM 932 N N . SER A 1 114 ? -3.491 -1.907 -8.483 1.00 86.94 114 SER A N 1
ATOM 933 C CA . SER A 1 114 ? -3.340 -3.367 -8.484 1.00 86.94 114 SER A CA 1
ATOM 934 C C . SER A 1 114 ? -2.420 -3.899 -9.582 1.00 86.94 114 SER A C 1
ATOM 936 O O . SER A 1 114 ? -1.901 -5.005 -9.451 1.00 86.94 114 SER A O 1
ATOM 938 N N . THR A 1 115 ? -2.244 -3.168 -10.687 1.00 87.69 115 THR A N 1
ATOM 939 C CA . THR A 1 115 ? -1.457 -3.633 -11.838 1.00 87.69 115 THR A CA 1
ATOM 940 C C . THR A 1 115 ? -0.650 -2.496 -12.446 1.00 87.69 115 THR A C 1
ATOM 942 O O . THR A 1 115 ? -1.179 -1.642 -13.151 1.00 87.69 115 THR A O 1
ATOM 945 N N . LEU A 1 116 ? 0.650 -2.520 -12.177 1.00 85.81 116 LEU A N 1
ATOM 946 C CA . LEU A 1 116 ? 1.656 -1.705 -12.842 1.00 85.81 116 LEU A CA 1
ATOM 947 C C . LEU A 1 116 ? 2.111 -2.379 -14.143 1.00 85.81 116 LEU A C 1
ATOM 949 O O . LEU A 1 116 ? 2.056 -3.611 -14.285 1.00 85.81 116 LEU A O 1
ATOM 953 N N . LEU A 1 117 ? 2.541 -1.549 -15.096 1.00 83.31 117 LEU A N 1
ATOM 954 C CA . LEU A 1 117 ? 3.027 -2.001 -16.398 1.00 83.31 117 LEU A CA 1
ATOM 955 C C . LEU A 1 117 ? 4.293 -2.855 -16.248 1.00 83.31 117 LEU A C 1
ATOM 957 O O . LEU A 1 117 ? 4.382 -3.923 -16.847 1.00 83.31 117 LEU A O 1
ATOM 961 N N . GLU A 1 118 ? 5.205 -2.417 -15.382 1.00 83.94 118 GLU A N 1
ATOM 962 C CA . GLU A 1 118 ? 6.460 -3.097 -15.067 1.00 83.94 118 GLU A CA 1
ATOM 963 C C . GLU A 1 118 ? 6.535 -3.484 -13.585 1.00 83.94 118 GLU A C 1
ATOM 965 O O . GLU A 1 118 ? 5.780 -2.981 -12.744 1.00 83.94 118 GLU A O 1
ATOM 970 N N . ASP A 1 119 ? 7.444 -4.411 -13.283 1.00 86.00 119 ASP A N 1
ATOM 971 C CA . ASP A 1 119 ? 7.769 -4.792 -11.914 1.00 86.00 119 ASP A CA 1
ATOM 972 C C . ASP A 1 119 ? 8.549 -3.652 -11.237 1.00 86.00 119 ASP A C 1
ATOM 974 O O . ASP A 1 119 ? 9.535 -3.154 -11.779 1.00 86.00 119 ASP A O 1
ATOM 978 N N . ILE A 1 120 ? 8.133 -3.263 -10.033 1.00 86.94 120 ILE A N 1
ATOM 979 C CA . ILE A 1 120 ? 8.852 -2.301 -9.193 1.00 86.94 120 ILE A CA 1
ATOM 980 C C . ILE A 1 120 ? 9.597 -3.029 -8.078 1.00 86.94 120 ILE A C 1
ATOM 982 O O . ILE A 1 120 ? 9.167 -4.092 -7.622 1.00 86.94 120 ILE A O 1
ATOM 986 N N . ASN A 1 121 ? 10.699 -2.443 -7.609 1.00 87.25 121 ASN A N 1
ATOM 987 C CA . ASN A 1 121 ? 11.408 -2.924 -6.429 1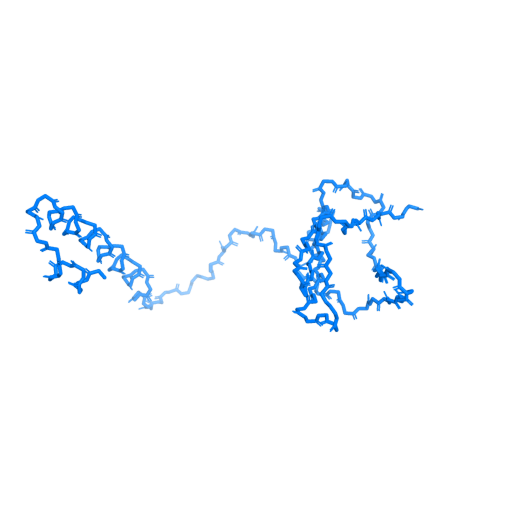.00 87.25 121 ASN A CA 1
ATOM 988 C C . ASN A 1 121 ? 10.785 -2.310 -5.156 1.00 87.25 121 ASN A C 1
ATOM 990 O O . ASN A 1 121 ? 10.931 -1.101 -4.947 1.00 87.25 121 ASN A O 1
ATOM 994 N N . PRO A 1 122 ? 10.103 -3.092 -4.295 1.00 85.75 122 PRO A N 1
ATOM 995 C CA . PRO A 1 122 ? 9.471 -2.564 -3.086 1.00 85.75 122 PRO A CA 1
ATOM 996 C C . PRO A 1 122 ? 10.464 -1.978 -2.079 1.00 85.75 122 PRO A C 1
ATOM 998 O O . PRO A 1 122 ? 10.093 -1.081 -1.332 1.00 85.75 122 PRO A O 1
ATOM 1001 N N . GLU A 1 123 ? 11.709 -2.466 -2.061 1.00 87.00 123 GLU A N 1
ATOM 1002 C CA . GLU A 1 123 ? 12.732 -2.051 -1.090 1.00 87.00 123 GLU A CA 1
ATOM 1003 C C . GLU A 1 123 ? 13.341 -0.684 -1.426 1.00 87.00 123 GLU A C 1
ATOM 1005 O O . GLU A 1 123 ? 13.660 0.097 -0.534 1.00 87.00 123 GLU A O 1
ATOM 1010 N N . GLU A 1 124 ? 13.469 -0.374 -2.718 1.00 86.12 124 GLU A N 1
ATOM 1011 C CA . GLU A 1 124 ? 13.948 0.930 -3.198 1.00 86.12 124 GLU A CA 1
ATOM 1012 C C . GLU A 1 124 ? 12.817 1.956 -3.342 1.00 86.12 124 GLU A C 1
ATOM 1014 O O . GLU A 1 124 ? 13.059 3.154 -3.524 1.00 86.12 124 GLU A O 1
ATOM 1019 N N . SER A 1 125 ? 11.568 1.495 -3.262 1.00 86.06 125 SER A N 1
ATOM 1020 C CA . SER A 1 125 ? 10.395 2.352 -3.325 1.00 86.06 125 SER A CA 1
ATOM 1021 C C . SER A 1 125 ? 10.219 3.105 -2.011 1.00 86.06 125 SER A C 1
ATOM 1023 O O . SER A 1 125 ? 10.222 2.536 -0.922 1.00 86.06 125 SER A O 1
ATOM 1025 N N . TRP A 1 126 ? 10.033 4.417 -2.106 1.00 86.44 126 TRP A N 1
ATOM 1026 C CA . TRP A 1 126 ? 9.874 5.287 -0.947 1.00 86.44 126 TRP A CA 1
ATOM 1027 C C . TRP A 1 126 ? 8.806 6.342 -1.221 1.00 86.44 126 TRP A C 1
ATOM 1029 O O . TRP A 1 126 ? 8.518 6.682 -2.370 1.00 86.44 126 TRP A O 1
ATOM 1039 N N . TYR A 1 127 ? 8.213 6.880 -0.155 1.00 87.81 127 TYR A N 1
ATOM 1040 C CA . TYR A 1 127 ? 7.237 7.961 -0.253 1.00 87.81 127 TYR A CA 1
ATOM 1041 C C . TYR A 1 127 ? 7.788 9.247 0.370 1.00 87.81 127 TYR A C 1
ATOM 1043 O O . TYR A 1 127 ? 8.486 9.228 1.386 1.00 87.81 127 TYR A O 1
ATOM 1051 N N . LYS A 1 128 ? 7.454 10.393 -0.237 1.00 85.94 128 LYS A N 1
ATOM 1052 C CA . LYS A 1 128 ? 7.749 11.723 0.309 1.00 85.94 128 LYS A CA 1
ATOM 1053 C C . LYS A 1 128 ? 6.471 12.515 0.467 1.00 85.94 128 LYS A C 1
ATOM 1055 O O . LYS A 1 128 ? 5.793 12.783 -0.520 1.00 85.94 128 LYS A O 1
ATOM 1060 N N . VAL A 1 129 ? 6.214 12.993 1.676 1.00 81.88 129 VAL A N 1
ATOM 1061 C CA . VAL A 1 129 ? 5.226 14.051 1.886 1.00 81.88 129 VAL A CA 1
ATOM 1062 C C . VAL A 1 129 ? 5.912 15.389 1.610 1.00 81.88 129 VAL A C 1
ATOM 1064 O O . VAL A 1 129 ? 6.955 15.695 2.194 1.00 81.88 129 VAL A O 1
ATOM 1067 N N . ARG A 1 130 ? 5.376 16.150 0.653 1.00 75.19 130 ARG A N 1
ATOM 1068 C CA . ARG A 1 130 ? 5.766 17.543 0.409 1.00 75.19 130 ARG A CA 1
ATOM 1069 C C . ARG A 1 130 ? 4.870 18.432 1.276 1.00 75.19 130 ARG A C 1
ATOM 1071 O O . ARG A 1 130 ? 3.657 18.239 1.251 1.00 75.19 130 ARG A O 1
ATOM 1078 N N . HIS A 1 131 ? 5.500 19.323 2.040 1.00 60.88 131 HIS A N 1
ATOM 1079 C CA . HIS A 1 131 ? 4.861 20.452 2.718 1.00 60.88 131 HIS A CA 1
ATOM 1080 C C . HIS A 1 131 ? 5.029 21.716 1.878 1.00 60.88 131 HIS A C 1
ATOM 1082 O O . HIS A 1 131 ? 5.989 21.733 1.065 1.00 60.88 131 HIS A O 1
#

pLDDT: mean 78.57, std 14.25, range [37.66, 92.44]

InterPro domains:
  IPR007052 CS domain [PF04969] (60-129)
  IPR007052 CS domain [PS51203] (56-131)
  IPR008978 HSP20-like chaperone [G3DSA:2.60.40.790] (54-131)
  IPR008978 HSP20-like chaperone [SSF49764] (49-129)
  IPR015120 Siah interacting protein, N-terminal [PF09032] (1-49)
  IPR037201 Calcyclin-binding protein, N-terminal [SSF140106] (2-34)
  IPR037893 Calcyclin-binding Protein, CS domain [cd06468] (58-129)
  IPR052289 Calcyclin-binding ubiquitin ligase bridge [PTHR13164] (2-130)